Protein AF-A0A7Y8JGH0-F1 (afdb_monomer_lite)

pLDDT: mean 82.19, std 11.71, range [52.62, 97.38]

Radius of gyration: 21.58 Å; chains: 1; bounding box: 57×48×44 Å

Structure (mmCIF, N/CA/C/O backbone):
data_AF-A0A7Y8JGH0-F1
#
_entry.id   AF-A0A7Y8JGH0-F1
#
loop_
_atom_site.group_PDB
_atom_site.id
_atom_site.type_symbol
_atom_site.label_atom_id
_atom_site.label_alt_id
_atom_site.label_comp_id
_atom_site.label_asym_id
_atom_site.label_entity_id
_atom_site.label_seq_id
_atom_site.pdbx_PDB_ins_code
_atom_site.Cartn_x
_atom_site.Cartn_y
_atom_site.Cartn_z
_atom_site.occupancy
_atom_site.B_iso_or_equiv
_atom_site.auth_seq_id
_atom_site.auth_comp_id
_atom_site.auth_asym_id
_atom_site.auth_atom_id
_atom_site.pdbx_PDB_model_num
ATOM 1 N N . MET A 1 1 ? 46.183 -23.592 7.210 1.00 61.44 1 MET A N 1
ATOM 2 C CA . MET A 1 1 ? 46.284 -22.349 6.404 1.00 61.44 1 MET A CA 1
ATOM 3 C C . MET A 1 1 ? 45.252 -22.265 5.273 1.00 61.44 1 MET A C 1
ATOM 5 O O . MET A 1 1 ? 44.483 -21.318 5.258 1.00 61.44 1 MET A O 1
ATOM 9 N N . ARG A 1 2 ? 45.148 -23.260 4.373 1.00 71.44 2 ARG A N 1
ATOM 10 C CA . ARG A 1 2 ? 44.178 -23.246 3.250 1.00 71.44 2 ARG A CA 1
ATOM 11 C C . ARG A 1 2 ? 42.697 -23.224 3.670 1.00 71.44 2 ARG A C 1
ATOM 13 O O . ARG A 1 2 ? 41.891 -22.604 2.990 1.00 71.44 2 ARG A O 1
ATOM 20 N N . LEU A 1 3 ? 42.346 -23.870 4.786 1.00 76.50 3 LEU A N 1
ATOM 21 C CA . LEU A 1 3 ? 40.974 -23.885 5.313 1.00 76.50 3 LEU A CA 1
ATOM 22 C C . LEU A 1 3 ? 40.545 -22.505 5.844 1.00 76.50 3 LEU A C 1
ATOM 24 O O . LEU A 1 3 ? 39.464 -22.032 5.525 1.00 76.50 3 LEU A O 1
ATOM 28 N N . VAL A 1 4 ? 41.440 -21.842 6.584 1.00 81.50 4 VAL A N 1
ATOM 29 C CA . VAL A 1 4 ? 41.228 -20.490 7.126 1.00 81.50 4 VAL A CA 1
ATOM 30 C C . VAL A 1 4 ? 41.064 -19.480 5.991 1.00 81.50 4 VAL A C 1
ATOM 32 O O . VAL A 1 4 ? 40.142 -18.676 6.019 1.00 81.50 4 VAL A O 1
ATOM 35 N N . LEU A 1 5 ? 41.886 -19.589 4.941 1.00 83.62 5 LEU A N 1
ATOM 36 C CA . LEU A 1 5 ? 41.776 -18.734 3.758 1.00 83.62 5 LEU A CA 1
ATOM 37 C C . LEU A 1 5 ? 40.422 -18.896 3.043 1.00 83.62 5 LEU A C 1
ATOM 39 O O . LEU A 1 5 ? 39.827 -17.903 2.645 1.00 83.62 5 LEU A O 1
ATOM 43 N N . ARG A 1 6 ? 39.906 -20.128 2.920 1.00 83.56 6 ARG A N 1
ATOM 44 C CA . ARG A 1 6 ? 38.580 -20.395 2.326 1.00 83.56 6 ARG A CA 1
ATOM 45 C C . ARG A 1 6 ? 37.438 -19.833 3.173 1.00 83.56 6 ARG A C 1
ATOM 47 O O . ARG A 1 6 ? 36.495 -19.287 2.617 1.00 83.56 6 ARG A O 1
ATOM 54 N N . LEU A 1 7 ? 37.540 -19.943 4.496 1.00 82.06 7 LEU A N 1
ATOM 55 C CA . LEU A 1 7 ? 36.557 -19.396 5.436 1.00 82.06 7 LEU A CA 1
ATOM 56 C C . LEU A 1 7 ? 36.503 -17.866 5.383 1.00 82.06 7 LEU A C 1
ATOM 58 O O . LEU A 1 7 ? 35.418 -17.298 5.335 1.00 82.06 7 LEU A O 1
ATOM 62 N N . VAL A 1 8 ? 37.662 -17.208 5.312 1.00 84.62 8 VAL A N 1
ATOM 63 C CA . VAL A 1 8 ? 37.747 -15.750 5.146 1.00 84.62 8 VAL A CA 1
ATOM 64 C C . VAL A 1 8 ? 37.163 -15.320 3.799 1.00 84.62 8 VAL A C 1
ATOM 66 O O . VAL A 1 8 ? 36.399 -14.362 3.747 1.00 84.62 8 VAL A O 1
ATOM 69 N N . LEU A 1 9 ? 37.450 -16.052 2.718 1.00 82.19 9 LEU A N 1
ATOM 70 C CA . LEU A 1 9 ? 36.919 -15.730 1.391 1.00 82.19 9 LEU A CA 1
ATOM 71 C C . LEU A 1 9 ? 35.389 -15.875 1.322 1.00 82.19 9 LEU A C 1
ATOM 73 O O . LEU A 1 9 ? 34.722 -15.029 0.735 1.00 82.19 9 LEU A O 1
ATOM 77 N N . LEU A 1 10 ? 34.834 -16.916 1.952 1.00 81.06 10 LEU A N 1
ATOM 78 C CA . LEU A 1 10 ? 33.385 -17.126 2.056 1.00 81.06 10 LEU A CA 1
ATOM 79 C C . LEU A 1 10 ? 32.702 -16.039 2.893 1.00 81.06 10 LEU A C 1
ATOM 81 O O . LEU A 1 10 ? 31.597 -15.624 2.554 1.00 81.06 10 LEU A O 1
ATOM 85 N N . LEU A 1 11 ? 33.367 -15.553 3.944 1.00 78.38 11 LEU A N 1
ATOM 86 C CA . LEU A 1 11 ? 32.878 -14.432 4.741 1.00 78.38 11 LEU A CA 1
ATOM 87 C C . LEU A 1 11 ? 32.852 -13.140 3.911 1.00 78.38 11 LEU A C 1
ATOM 89 O O . LEU A 1 11 ? 31.841 -12.457 3.888 1.00 78.38 11 LEU A O 1
ATOM 93 N N . PHE A 1 12 ? 33.916 -12.828 3.165 1.00 75.94 12 PHE A N 1
ATOM 94 C CA . PHE A 1 12 ? 33.942 -11.641 2.300 1.00 75.94 12 PHE A CA 1
ATOM 95 C C . PHE A 1 12 ? 32.920 -11.698 1.156 1.00 75.94 12 PHE A C 1
ATOM 97 O O . PHE A 1 12 ? 32.383 -10.659 0.776 1.00 75.94 12 PHE A O 1
ATOM 104 N N . LEU A 1 13 ? 32.605 -12.892 0.642 1.00 74.75 13 LEU A N 1
ATOM 105 C CA . LEU A 1 13 ? 31.580 -13.069 -0.391 1.00 74.75 13 LEU A CA 1
ATOM 106 C C . LEU A 1 13 ? 30.140 -12.873 0.115 1.00 74.75 13 LEU A C 1
ATOM 108 O O . LEU A 1 13 ? 29.261 -12.633 -0.709 1.00 74.75 13 LEU A O 1
ATOM 112 N N . SER A 1 14 ? 29.875 -12.962 1.424 1.00 64.81 14 SER A N 1
ATOM 113 C CA . SER A 1 14 ? 28.524 -12.790 1.985 1.00 64.81 14 SER A CA 1
ATOM 114 C C . SER A 1 14 ? 28.200 -11.351 2.409 1.00 64.81 14 SER A C 1
ATOM 116 O O . SER A 1 14 ? 27.028 -11.019 2.590 1.00 64.81 14 SER A O 1
ATOM 118 N N . LEU A 1 15 ? 29.205 -10.468 2.498 1.00 63.50 15 LEU A N 1
ATOM 119 C CA . LEU A 1 15 ? 29.021 -9.056 2.860 1.00 63.50 15 LEU A CA 1
ATOM 120 C C . LEU A 1 15 ? 28.137 -8.215 1.911 1.00 63.50 15 LEU A C 1
ATOM 122 O O . LEU A 1 15 ? 27.420 -7.358 2.430 1.00 63.50 15 LEU A O 1
ATOM 126 N N . PRO A 1 16 ? 28.121 -8.395 0.573 1.00 61.88 16 PRO A N 1
ATOM 127 C CA . PRO A 1 16 ? 27.368 -7.484 -0.292 1.00 61.88 16 PRO A CA 1
ATOM 128 C C . PRO A 1 16 ? 25.839 -7.614 -0.158 1.00 61.88 16 PRO A C 1
ATOM 130 O O . PRO A 1 16 ? 25.121 -6.726 -0.607 1.00 61.88 16 PRO A O 1
ATOM 133 N N . GLY A 1 17 ? 25.321 -8.663 0.497 1.00 56.16 17 GLY A N 1
ATOM 134 C CA . GLY A 1 17 ? 23.879 -8.842 0.729 1.00 56.16 17 GLY A CA 1
ATOM 135 C C . GLY A 1 17 ? 23.308 -8.082 1.936 1.00 56.16 17 GLY A C 1
ATOM 136 O O . GLY A 1 17 ? 22.093 -7.983 2.068 1.00 56.16 17 GLY A O 1
ATOM 137 N N . LEU A 1 18 ? 24.155 -7.534 2.815 1.00 55.62 18 LEU A N 1
ATOM 138 C CA . LEU A 1 18 ? 23.725 -6.867 4.058 1.00 55.62 18 LEU A CA 1
ATOM 139 C C . LEU A 1 18 ? 23.410 -5.367 3.887 1.00 55.62 18 LEU A C 1
ATOM 141 O O . LEU A 1 18 ? 23.005 -4.712 4.843 1.00 55.62 18 LEU A O 1
ATOM 145 N N . GLY A 1 19 ? 23.591 -4.810 2.686 1.00 52.62 19 GLY A N 1
ATOM 146 C CA . GLY A 1 19 ? 23.531 -3.363 2.441 1.00 52.62 19 GLY A CA 1
ATOM 147 C C . GLY A 1 19 ? 22.141 -2.754 2.224 1.00 52.62 19 GLY A C 1
ATOM 148 O O . GLY A 1 19 ? 22.044 -1.538 2.101 1.00 52.62 19 GLY A O 1
ATOM 149 N N . LEU A 1 20 ? 21.069 -3.549 2.173 1.00 54.16 20 LEU A N 1
ATOM 150 C CA . LEU A 1 20 ? 19.709 -3.054 1.911 1.00 54.16 20 LEU A CA 1
ATOM 151 C C . LEU A 1 20 ? 18.799 -3.240 3.127 1.00 54.16 20 LEU A C 1
ATOM 153 O O . LEU A 1 20 ? 17.698 -3.780 3.029 1.00 54.16 20 LEU A O 1
ATOM 157 N N . ALA A 1 21 ? 19.246 -2.785 4.296 1.00 54.34 21 ALA A N 1
ATOM 158 C CA . ALA A 1 21 ? 18.303 -2.499 5.366 1.00 54.34 21 ALA A CA 1
ATOM 159 C C . ALA A 1 21 ? 17.434 -1.322 4.894 1.00 54.34 21 ALA A C 1
ATOM 161 O O . ALA A 1 21 ? 17.882 -0.177 4.870 1.00 54.34 21 ALA A O 1
ATOM 162 N N . ALA A 1 22 ? 16.213 -1.613 4.444 1.00 55.91 22 ALA A N 1
ATOM 163 C CA . ALA A 1 22 ? 15.237 -0.586 4.120 1.00 55.91 22 ALA A CA 1
ATOM 164 C C . ALA A 1 22 ? 14.997 0.258 5.380 1.00 55.91 22 ALA A C 1
ATOM 166 O O . ALA A 1 22 ? 14.416 -0.213 6.359 1.00 55.91 22 ALA A O 1
ATOM 167 N N . PHE A 1 23 ? 15.484 1.498 5.380 1.00 57.31 23 PHE A N 1
ATOM 168 C CA . PHE A 1 23 ? 15.217 2.439 6.458 1.00 57.31 23 PHE A CA 1
ATOM 169 C C . PHE A 1 23 ? 13.744 2.845 6.385 1.00 57.31 23 PHE A C 1
ATOM 171 O O . PHE A 1 23 ? 13.357 3.697 5.590 1.00 57.31 23 PHE A O 1
ATOM 178 N N . SER A 1 24 ? 12.908 2.212 7.207 1.00 63.69 24 SER A N 1
ATOM 179 C CA . SER A 1 24 ? 11.537 2.659 7.433 1.00 63.69 24 SER A CA 1
ATOM 180 C C . SER A 1 24 ? 11.527 3.635 8.606 1.00 63.69 24 SER A C 1
ATOM 182 O O . SER A 1 24 ? 11.775 3.253 9.750 1.00 63.69 24 SER A O 1
ATOM 184 N N . ALA A 1 25 ? 11.265 4.910 8.327 1.00 73.00 25 ALA A N 1
ATOM 185 C CA . ALA A 1 25 ? 11.001 5.895 9.365 1.00 73.00 25 ALA A CA 1
ATOM 186 C C . ALA A 1 25 ? 9.519 5.812 9.754 1.00 73.00 25 ALA A C 1
ATOM 188 O O . ALA A 1 25 ? 8.645 6.299 9.039 1.00 73.00 25 ALA A O 1
ATOM 189 N N . VAL A 1 26 ? 9.228 5.179 10.890 1.00 75.31 26 VAL A N 1
ATOM 190 C CA . VAL A 1 26 ? 7.871 5.128 11.449 1.00 75.31 26 VAL A CA 1
ATOM 191 C C . VAL A 1 26 ? 7.709 6.261 12.456 1.00 75.31 26 VAL A C 1
ATOM 193 O O . VAL A 1 26 ? 8.581 6.479 13.296 1.00 75.31 26 VAL A O 1
ATOM 196 N N . ASN A 1 27 ? 6.579 6.976 12.408 1.00 79.31 27 ASN A N 1
ATOM 197 C CA . ASN A 1 27 ? 6.261 7.975 13.426 1.00 79.31 27 ASN A CA 1
ATOM 198 C C . ASN A 1 27 ? 6.272 7.301 14.817 1.00 79.31 27 ASN A C 1
ATOM 200 O O . ASN A 1 27 ? 5.476 6.382 15.035 1.00 79.31 27 ASN A O 1
ATOM 204 N N . PRO A 1 28 ? 7.105 7.747 15.778 1.00 78.62 28 PRO A N 1
ATOM 205 C CA . PRO A 1 28 ? 7.231 7.089 17.079 1.00 78.62 28 PRO A CA 1
ATOM 206 C C . PRO A 1 28 ? 5.904 6.979 17.835 1.00 78.62 28 PRO A C 1
ATOM 208 O O . PRO A 1 28 ? 5.696 6.024 18.576 1.00 78.62 28 PRO A O 1
ATOM 211 N N . ARG A 1 29 ? 4.978 7.924 17.609 1.00 79.69 29 ARG A N 1
ATOM 212 C CA . ARG A 1 29 ? 3.634 7.907 18.204 1.00 79.69 29 ARG A CA 1
ATOM 213 C C . ARG A 1 29 ? 2.739 6.808 17.635 1.00 79.69 29 ARG A C 1
ATOM 215 O O . ARG A 1 29 ? 1.824 6.384 18.327 1.00 79.69 29 ARG A O 1
ATOM 222 N N . LEU A 1 30 ? 2.972 6.380 16.392 1.00 76.69 30 LEU A N 1
ATOM 223 C CA . LEU A 1 30 ? 2.298 5.223 15.793 1.00 76.69 30 LEU A CA 1
ATOM 224 C C . LEU A 1 30 ? 2.944 3.916 16.263 1.00 76.69 30 LEU A C 1
ATOM 226 O O . LEU A 1 30 ? 2.241 2.944 16.527 1.00 76.69 30 LEU A O 1
ATOM 230 N N . ALA A 1 31 ? 4.272 3.906 16.413 1.00 78.50 31 ALA A N 1
ATOM 231 C CA . ALA A 1 31 ? 5.019 2.738 16.873 1.00 78.50 31 ALA A CA 1
ATOM 232 C C . ALA A 1 31 ? 4.709 2.365 18.336 1.00 78.50 31 ALA A C 1
ATOM 234 O O . ALA A 1 31 ? 4.703 1.186 18.677 1.00 78.50 31 ALA A O 1
ATOM 235 N N . SER A 1 32 ? 4.414 3.350 19.190 1.00 78.38 32 SER A N 1
ATOM 236 C CA . SER A 1 32 ? 4.130 3.147 20.617 1.00 78.38 32 SER A CA 1
ATOM 237 C C . SER A 1 32 ? 2.657 2.886 20.956 1.00 78.38 32 SER A C 1
ATOM 239 O O . SER A 1 32 ? 2.292 2.876 22.132 1.00 78.38 32 SER A O 1
ATOM 241 N N . LEU A 1 33 ? 1.787 2.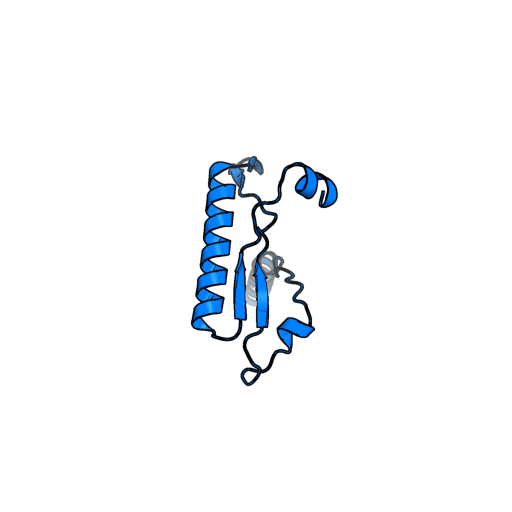687 19.960 1.00 74.00 33 LEU A N 1
ATOM 242 C CA . LEU A 1 33 ? 0.367 2.420 20.204 1.00 74.00 33 LEU A CA 1
ATOM 243 C C . LEU A 1 33 ? 0.171 1.052 20.871 1.00 74.00 33 LEU A C 1
ATOM 245 O O . LEU A 1 33 ? 0.370 0.019 20.232 1.00 74.00 33 LEU A O 1
ATOM 249 N N . SER A 1 34 ? -0.279 1.039 22.124 1.00 70.88 34 SER A N 1
ATOM 250 C CA . SER A 1 34 ? -0.671 -0.189 22.827 1.00 70.88 34 SER A CA 1
ATOM 251 C C . SER A 1 34 ? -1.936 -0.812 22.229 1.00 70.88 34 SER A C 1
ATOM 253 O O . SER A 1 34 ? -2.788 -0.111 21.684 1.00 70.88 34 SER A O 1
ATOM 255 N N . GLN A 1 35 ? -2.064 -2.134 22.359 1.00 68.44 35 GLN A N 1
ATOM 256 C CA . GLN A 1 35 ? -3.163 -2.926 21.794 1.00 68.44 35 GLN A CA 1
ATOM 257 C C . GLN A 1 35 ? -4.537 -2.611 22.423 1.00 68.44 35 GLN A C 1
ATOM 259 O O . GLN A 1 35 ? -5.550 -2.777 21.757 1.00 68.44 35 GLN A O 1
ATOM 264 N N . ASP A 1 36 ? -4.555 -2.077 23.649 1.00 71.12 36 ASP A N 1
ATOM 265 C CA . ASP A 1 36 ? -5.774 -1.726 24.400 1.00 71.12 36 ASP A CA 1
ATOM 266 C C . ASP A 1 36 ? -6.343 -0.327 24.087 1.00 71.12 36 ASP A C 1
ATOM 268 O O . ASP A 1 36 ? -7.325 0.101 24.695 1.00 71.12 36 ASP A O 1
ATOM 272 N N . GLN A 1 37 ? -5.729 0.439 23.176 1.00 72.50 37 GLN A N 1
ATOM 273 C CA . GLN A 1 37 ? -6.250 1.760 22.806 1.00 72.50 37 GLN A CA 1
ATOM 274 C C . GLN A 1 37 ? -7.376 1.649 21.766 1.00 72.50 37 GLN A C 1
ATOM 276 O O . GLN A 1 37 ? -7.303 0.799 20.877 1.00 72.50 37 GLN A O 1
ATOM 281 N N . PRO A 1 38 ? -8.390 2.536 21.817 1.00 71.88 38 PRO A N 1
ATOM 282 C CA . PRO A 1 38 ? -9.432 2.576 20.798 1.00 71.88 38 PRO A CA 1
ATOM 283 C C . PRO A 1 38 ? -8.835 2.840 19.411 1.00 71.88 38 PRO A C 1
ATOM 285 O O . PRO A 1 38 ? -7.836 3.558 19.278 1.00 71.88 38 PRO A O 1
ATOM 288 N N . ALA A 1 39 ? -9.476 2.277 18.383 1.00 75.25 39 ALA A N 1
ATOM 289 C CA . ALA A 1 39 ? -9.029 2.406 17.003 1.00 75.25 39 ALA A CA 1
ATOM 290 C C . ALA A 1 39 ? -8.876 3.882 16.610 1.00 75.25 39 ALA A C 1
ATOM 292 O O . ALA A 1 39 ? -9.777 4.699 16.816 1.00 75.25 39 ALA A O 1
ATOM 293 N N . ARG A 1 40 ? -7.718 4.235 16.043 1.00 81.62 40 ARG A N 1
ATOM 294 C CA . ARG A 1 40 ? -7.465 5.602 15.571 1.00 81.62 40 ARG A CA 1
ATOM 295 C C . ARG A 1 40 ? -7.871 5.735 14.114 1.00 81.62 40 ARG A C 1
ATOM 297 O O . ARG A 1 40 ? -7.536 4.875 13.302 1.00 81.62 40 ARG A O 1
ATOM 304 N N . LYS A 1 41 ? -8.526 6.847 13.780 1.00 87.81 41 LYS A N 1
ATOM 305 C CA . LYS A 1 41 ? -8.767 7.223 12.386 1.00 87.81 41 LYS A CA 1
ATOM 306 C C . LYS A 1 41 ? -7.445 7.616 11.739 1.00 87.81 41 LYS A C 1
ATOM 308 O O . LYS A 1 41 ? -6.745 8.490 12.253 1.00 87.81 41 LYS A O 1
ATOM 313 N N . VAL A 1 42 ? -7.107 6.969 10.632 1.00 88.00 42 VAL A N 1
ATOM 314 C CA . VAL A 1 42 ? -5.887 7.238 9.866 1.00 88.00 42 VAL A CA 1
ATOM 315 C C . VAL A 1 42 ? -6.279 7.525 8.427 1.00 88.00 42 VAL A C 1
ATOM 317 O O . VAL A 1 42 ? -6.971 6.730 7.797 1.00 88.00 42 VAL A O 1
ATOM 320 N N . LEU A 1 43 ? -5.827 8.667 7.913 1.00 89.06 43 LEU A N 1
ATOM 321 C CA . LEU A 1 43 ? -5.938 8.985 6.497 1.00 89.06 43 LEU A CA 1
ATOM 322 C C . LEU A 1 43 ? -4.833 8.245 5.740 1.00 89.06 43 LEU A C 1
ATOM 324 O O . LEU A 1 43 ? -3.650 8.458 6.012 1.00 89.06 43 LEU A O 1
ATOM 328 N N . LEU A 1 44 ? -5.215 7.381 4.805 1.00 89.00 44 LEU A N 1
ATOM 329 C CA . LEU A 1 44 ? -4.276 6.675 3.946 1.00 89.00 44 LEU A CA 1
ATOM 330 C C . LEU A 1 44 ? -4.026 7.494 2.677 1.00 89.00 44 LEU A C 1
ATOM 332 O O . LEU A 1 44 ? -4.940 7.714 1.877 1.00 89.00 44 LEU A O 1
ATOM 336 N N . LEU A 1 45 ? -2.782 7.943 2.517 1.00 87.94 45 LEU A N 1
ATOM 337 C CA . LEU A 1 45 ? -2.313 8.664 1.337 1.00 87.94 45 LEU A CA 1
ATOM 338 C C . LEU A 1 45 ? -1.754 7.677 0.301 1.00 87.94 45 LEU A C 1
ATOM 340 O O . LEU A 1 45 ? -1.135 6.682 0.692 1.00 87.94 45 LEU A O 1
ATOM 344 N N . PRO A 1 46 ? -1.918 7.948 -1.005 1.00 85.31 46 PRO A N 1
ATOM 345 C CA . PRO A 1 46 ? -1.236 7.190 -2.043 1.00 85.31 46 PRO A CA 1
ATOM 346 C C . PRO A 1 46 ? 0.288 7.212 -1.839 1.00 85.31 46 PRO A C 1
ATOM 348 O O . PRO A 1 46 ? 0.855 8.276 -1.571 1.00 85.31 46 PRO A O 1
ATOM 351 N N . PRO A 1 47 ? 0.974 6.065 -1.967 1.00 88.94 47 PRO A N 1
ATOM 352 C CA . PRO A 1 47 ? 2.425 6.017 -1.862 1.00 88.94 47 PRO A CA 1
ATOM 353 C C . PRO A 1 47 ? 3.071 6.744 -3.048 1.00 88.94 47 PRO A C 1
ATOM 355 O O . PRO A 1 47 ? 2.706 6.520 -4.203 1.00 88.94 47 PRO A O 1
ATOM 358 N N . GLN A 1 48 ? 4.082 7.570 -2.774 1.00 89.44 48 GLN A N 1
ATOM 359 C CA . GLN A 1 48 ? 4.961 8.094 -3.817 1.00 89.44 48 GLN A CA 1
ATOM 360 C C . GLN A 1 48 ? 5.963 7.005 -4.203 1.00 89.44 48 GLN A C 1
ATOM 362 O O . GLN A 1 48 ? 6.912 6.726 -3.470 1.00 89.44 48 GLN A O 1
ATOM 367 N N . MET A 1 49 ? 5.720 6.343 -5.331 1.00 91.81 49 MET A N 1
ATOM 368 C CA . MET A 1 49 ? 6.548 5.237 -5.801 1.00 91.81 49 MET A CA 1
ATOM 369 C C . MET A 1 49 ? 6.539 5.129 -7.323 1.00 91.81 49 MET A C 1
ATOM 371 O O . MET A 1 49 ? 5.649 5.649 -7.994 1.00 91.81 49 MET A O 1
ATOM 375 N N . PHE A 1 50 ? 7.513 4.399 -7.858 1.00 94.56 50 PHE A N 1
ATOM 376 C CA . PHE A 1 50 ? 7.513 3.938 -9.238 1.00 94.56 50 PHE A CA 1
ATOM 377 C C . PHE A 1 50 ? 8.017 2.500 -9.308 1.00 94.56 50 PHE A C 1
ATOM 379 O O . PHE A 1 50 ? 8.814 2.059 -8.480 1.00 94.56 50 PHE A O 1
ATOM 386 N N . VAL A 1 51 ? 7.543 1.774 -10.310 1.00 95.31 51 VAL A N 1
ATOM 387 C CA . VAL A 1 51 ? 8.061 0.469 -10.700 1.00 95.31 51 VAL A CA 1
ATOM 388 C C . VAL A 1 51 ? 8.860 0.660 -11.978 1.00 95.31 51 VAL A C 1
ATOM 390 O O . VAL A 1 51 ? 8.449 1.392 -12.880 1.00 95.31 51 VAL A O 1
ATOM 393 N N . ALA A 1 52 ? 10.019 0.018 -12.044 1.00 95.56 52 ALA A N 1
ATOM 394 C CA . ALA A 1 52 ? 10.871 0.056 -13.213 1.00 95.56 52 ALA A CA 1
ATOM 395 C C . ALA A 1 52 ? 11.429 -1.329 -13.525 1.00 95.56 52 ALA A C 1
ATOM 397 O O . ALA A 1 52 ? 11.685 -2.132 -12.627 1.00 95.56 52 ALA A O 1
ATOM 398 N N . GLU A 1 53 ? 11.638 -1.576 -14.809 1.00 95.06 53 GLU A N 1
ATOM 399 C CA . GLU A 1 53 ? 12.384 -2.721 -15.302 1.00 95.06 53 GLU A CA 1
ATOM 400 C C . GLU A 1 53 ? 13.859 -2.337 -15.448 1.00 95.06 53 GLU A C 1
ATOM 402 O O . GLU A 1 53 ? 14.184 -1.249 -15.929 1.00 95.06 53 GLU A O 1
ATOM 407 N N . MET A 1 54 ? 14.757 -3.228 -15.025 1.00 94.69 54 MET A N 1
ATOM 408 C CA . MET A 1 54 ? 16.199 -3.065 -15.193 1.00 94.69 54 MET A CA 1
ATOM 409 C C . MET A 1 54 ? 16.707 -4.096 -16.197 1.00 94.69 54 MET A C 1
ATOM 411 O O . MET A 1 54 ? 16.644 -5.299 -15.952 1.00 94.69 54 MET A O 1
ATOM 415 N N . SER A 1 55 ? 17.228 -3.620 -17.325 1.00 91.12 55 SER A N 1
ATOM 416 C CA . SER A 1 55 ? 17.840 -4.489 -18.336 1.00 91.12 55 SER A CA 1
ATOM 417 C C . SER A 1 55 ? 19.179 -5.069 -17.860 1.00 91.12 55 SER A C 1
ATOM 419 O O . SER A 1 55 ? 19.823 -4.535 -16.957 1.00 91.12 55 SER A O 1
ATOM 421 N N . ALA A 1 56 ? 19.670 -6.108 -18.544 1.00 91.06 56 ALA A N 1
ATOM 422 C CA . ALA A 1 56 ? 20.998 -6.679 -18.289 1.00 91.06 56 ALA A CA 1
ATOM 423 C C . ALA A 1 56 ? 22.152 -5.667 -18.469 1.00 91.06 56 ALA A C 1
ATOM 425 O O . ALA A 1 56 ? 23.222 -5.846 -17.895 1.00 91.06 56 ALA A O 1
ATOM 426 N N . GLY A 1 57 ? 21.932 -4.597 -19.245 1.00 92.06 57 GLY A N 1
ATOM 427 C CA . GLY A 1 57 ? 22.874 -3.486 -19.413 1.00 92.06 57 GLY A CA 1
ATOM 428 C C . GLY A 1 57 ? 22.750 -2.382 -18.356 1.00 92.06 57 GLY A C 1
ATOM 429 O O . GLY A 1 57 ? 23.422 -1.363 -18.475 1.00 92.06 57 GLY A O 1
ATOM 430 N N . GLY A 1 58 ? 21.877 -2.541 -17.355 1.00 90.44 58 GLY A N 1
ATOM 431 C CA . GLY A 1 58 ? 21.669 -1.564 -16.281 1.00 90.44 58 GLY A CA 1
ATOM 432 C C . GLY A 1 58 ? 20.763 -0.384 -16.644 1.00 90.44 58 GLY A C 1
ATOM 433 O O . GLY A 1 58 ? 20.604 0.530 -15.838 1.00 90.44 58 GLY A O 1
ATOM 434 N N . VAL A 1 59 ? 20.147 -0.383 -17.831 1.00 91.88 59 VAL A N 1
ATOM 435 C CA . VAL A 1 59 ? 19.151 0.637 -18.202 1.00 91.88 59 VAL A CA 1
ATOM 436 C C . VAL A 1 59 ? 17.883 0.418 -17.383 1.00 91.88 59 VAL A C 1
ATOM 438 O O . VAL A 1 59 ? 17.325 -0.680 -17.420 1.00 91.88 59 VAL A O 1
ATOM 441 N N . ILE A 1 60 ? 17.449 1.461 -16.672 1.00 94.50 60 ILE A N 1
ATOM 442 C CA . ILE A 1 60 ? 16.218 1.499 -15.877 1.00 94.50 60 ILE A CA 1
ATOM 443 C C . ILE A 1 60 ? 15.119 2.146 -16.717 1.00 94.50 60 ILE A C 1
ATOM 445 O O . ILE A 1 60 ? 15.248 3.303 -17.121 1.00 94.50 60 ILE A O 1
ATOM 449 N N . GLN A 1 61 ? 14.030 1.421 -16.954 1.00 95.12 61 GLN A N 1
ATOM 450 C CA . GLN A 1 61 ? 12.863 1.919 -17.673 1.00 95.12 61 GLN A CA 1
ATOM 451 C C . GLN A 1 61 ? 11.641 1.905 -16.758 1.00 95.12 61 GLN A C 1
ATOM 453 O O . GLN A 1 61 ? 11.246 0.858 -16.249 1.00 95.12 61 GLN A O 1
ATOM 458 N N . LYS A 1 62 ? 11.045 3.079 -16.537 1.00 96.12 62 LYS A N 1
ATOM 459 C CA . LYS A 1 62 ? 9.828 3.220 -15.732 1.00 96.12 62 LYS A CA 1
ATOM 460 C C . LYS A 1 62 ? 8.655 2.526 -16.428 1.00 96.12 62 LYS A C 1
ATOM 462 O O . LYS A 1 62 ? 8.476 2.683 -17.631 1.00 96.12 62 LYS A O 1
ATOM 467 N N . GLN A 1 63 ? 7.858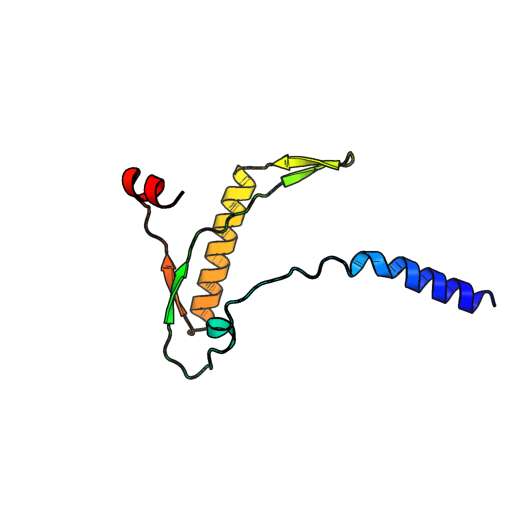 1.804 -15.647 1.00 97.38 63 GLN A N 1
ATOM 468 C CA . GLN A 1 63 ? 6.658 1.108 -16.097 1.00 97.38 63 GLN A CA 1
ATOM 469 C C . GLN A 1 63 ? 5.444 1.728 -15.398 1.00 97.38 63 GLN A C 1
ATOM 471 O O . GLN A 1 63 ? 5.165 1.437 -14.231 1.00 97.38 63 GLN A O 1
ATOM 476 N N . ASP A 1 64 ? 4.747 2.638 -16.080 1.00 96.31 64 ASP A N 1
ATOM 477 C CA . ASP A 1 64 ? 3.663 3.427 -15.478 1.00 96.31 64 ASP A CA 1
ATOM 478 C C . ASP A 1 64 ? 2.451 2.563 -15.096 1.00 96.31 64 ASP A C 1
ATOM 480 O O . ASP A 1 64 ? 1.929 2.697 -13.987 1.00 96.31 64 ASP A O 1
ATOM 484 N N . ASP A 1 65 ? 2.063 1.605 -15.943 1.00 96.44 65 ASP A N 1
ATOM 485 C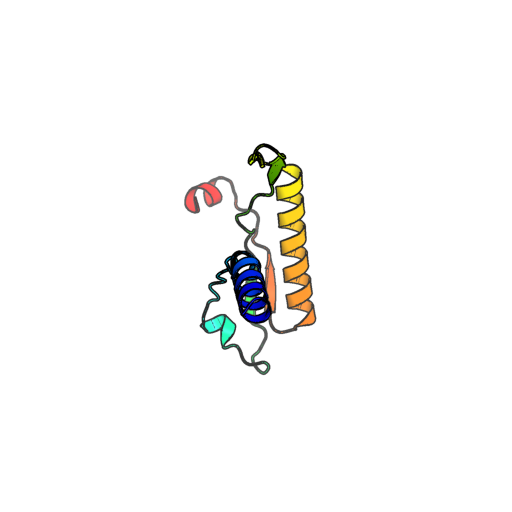 CA . ASP A 1 65 ? 0.961 0.679 -15.645 1.00 96.44 65 ASP A CA 1
ATOM 486 C C . ASP A 1 65 ? 1.265 -0.186 -14.416 1.00 96.44 65 ASP A C 1
ATOM 488 O O . ASP A 1 65 ? 0.420 -0.365 -13.536 1.00 96.44 65 ASP A O 1
ATOM 492 N N . TRP A 1 66 ? 2.505 -0.670 -14.304 1.00 96.94 66 TRP A N 1
ATOM 493 C CA . TRP A 1 66 ? 2.946 -1.452 -13.147 1.00 96.94 66 TRP A CA 1
ATOM 494 C C . TRP A 1 66 ? 3.052 -0.585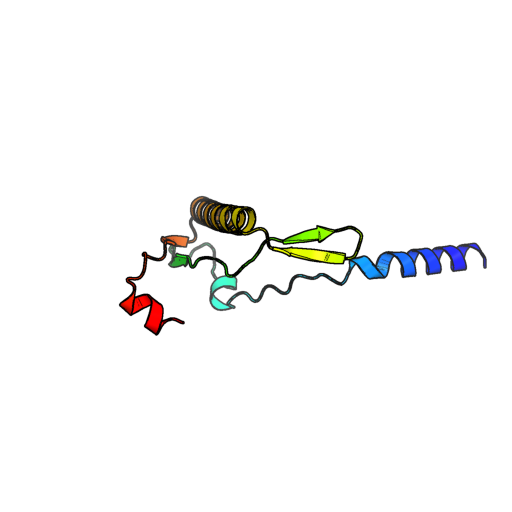 -11.900 1.00 96.94 66 TRP A C 1
ATOM 496 O O . TRP A 1 66 ? 2.728 -1.042 -10.809 1.00 96.94 66 TRP A O 1
ATOM 506 N N . THR A 1 67 ? 3.464 0.675 -12.050 1.00 95.94 67 THR A N 1
ATOM 507 C CA . THR A 1 67 ? 3.485 1.649 -10.954 1.00 95.94 67 THR A CA 1
ATOM 508 C C . THR A 1 67 ? 2.085 1.854 -10.393 1.00 95.94 67 THR A C 1
ATOM 510 O O . THR A 1 67 ? 1.890 1.774 -9.178 1.00 95.94 67 THR A O 1
ATOM 513 N N . LYS A 1 68 ? 1.101 2.066 -11.272 1.00 93.69 68 LYS A N 1
ATOM 514 C CA . LYS A 1 68 ? -0.297 2.230 -10.879 1.00 93.69 68 LYS A CA 1
ATOM 515 C C . LYS A 1 68 ? -0.816 0.984 -10.163 1.00 93.69 68 LYS A C 1
ATOM 517 O O . LYS A 1 68 ? -1.335 1.094 -9.055 1.00 93.69 68 LYS A O 1
ATOM 522 N N . GLN A 1 69 ? -0.607 -0.194 -10.750 1.00 96.06 69 GLN A N 1
ATOM 523 C CA . GLN A 1 69 ? -1.044 -1.457 -10.157 1.00 96.06 69 GLN A CA 1
ATOM 524 C C . GLN A 1 69 ? -0.364 -1.732 -8.806 1.00 96.06 69 GLN A C 1
ATOM 526 O O . GLN A 1 69 ? -1.016 -2.160 -7.858 1.00 96.06 69 GLN A O 1
ATOM 531 N N . ALA A 1 70 ? 0.936 -1.464 -8.685 1.00 95.38 70 ALA A N 1
ATOM 532 C CA . ALA A 1 70 ? 1.669 -1.648 -7.437 1.00 95.38 70 ALA A CA 1
ATOM 533 C C . ALA A 1 70 ? 1.183 -0.695 -6.336 1.00 95.38 70 ALA A C 1
ATOM 535 O O . ALA A 1 70 ? 1.032 -1.123 -5.193 1.00 95.38 70 ALA A O 1
ATOM 536 N N . SER A 1 71 ? 0.887 0.561 -6.683 1.00 93.25 71 SER A N 1
ATOM 537 C CA . SER A 1 71 ? 0.302 1.537 -5.759 1.00 93.25 71 SER A CA 1
ATOM 538 C C . SER A 1 71 ? -1.067 1.075 -5.246 1.00 93.25 71 SER A C 1
ATOM 540 O O . SER A 1 71 ? -1.294 1.031 -4.036 1.00 93.25 71 SER A O 1
ATOM 542 N N . GLU A 1 72 ? -1.953 0.628 -6.144 1.00 92.69 72 GLU A N 1
ATOM 543 C CA . GLU A 1 72 ? -3.273 0.090 -5.783 1.00 92.69 72 GLU A CA 1
ATOM 544 C C . GLU A 1 72 ? -3.166 -1.160 -4.892 1.00 92.69 72 GLU A C 1
ATOM 546 O O . GLU A 1 72 ? -3.858 -1.259 -3.875 1.00 92.69 72 GLU A O 1
ATOM 551 N N . ASN A 1 73 ? -2.254 -2.079 -5.221 1.00 95.31 73 ASN A N 1
ATOM 552 C CA 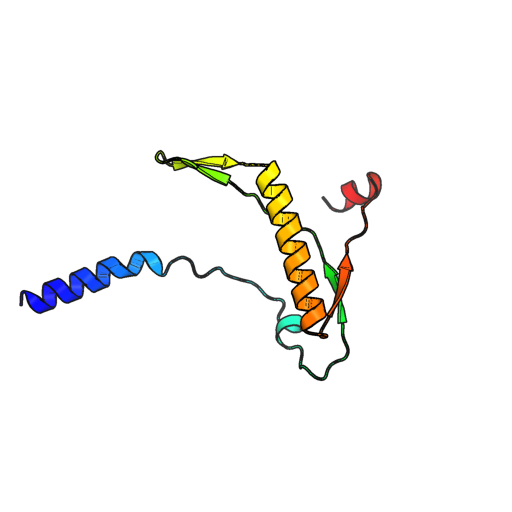. ASN A 1 73 ? -2.007 -3.286 -4.433 1.00 95.31 73 ASN A CA 1
ATOM 553 C C . ASN A 1 73 ? -1.479 -2.965 -3.030 1.00 95.31 73 ASN A C 1
ATOM 555 O O . ASN A 1 73 ? -1.916 -3.577 -2.055 1.00 95.31 73 ASN A O 1
ATOM 559 N N . LEU A 1 74 ? -0.559 -2.003 -2.910 1.00 94.00 74 LEU A N 1
ATOM 560 C CA . LEU A 1 74 ? -0.012 -1.599 -1.618 1.00 94.00 74 LEU A CA 1
ATOM 561 C C . LEU A 1 74 ? -1.095 -0.972 -0.733 1.00 94.00 74 LEU A C 1
ATOM 563 O O . LEU A 1 74 ? -1.205 -1.326 0.441 1.00 94.00 74 LEU A O 1
ATOM 567 N N . LEU A 1 75 ? -1.936 -0.100 -1.297 1.00 92.31 75 LEU A N 1
ATOM 568 C CA . LEU A 1 75 ? -3.070 0.488 -0.579 1.00 92.31 75 LEU A CA 1
ATOM 569 C C . LEU A 1 75 ? -4.049 -0.589 -0.093 1.00 92.31 75 LEU A C 1
ATOM 571 O O . LEU A 1 75 ? -4.427 -0.593 1.079 1.00 92.31 75 LEU A O 1
ATOM 575 N N . ALA A 1 76 ? -4.403 -1.545 -0.955 1.00 92.62 76 ALA A N 1
ATOM 576 C CA . ALA A 1 76 ? -5.283 -2.654 -0.592 1.00 92.62 76 ALA A CA 1
ATOM 577 C C . ALA A 1 76 ? -4.689 -3.538 0.522 1.00 92.62 76 ALA A C 1
ATOM 579 O O . ALA A 1 76 ? -5.403 -3.942 1.442 1.00 92.62 76 ALA A O 1
ATOM 580 N N . ALA A 1 77 ? -3.380 -3.803 0.481 1.00 93.62 77 ALA A N 1
ATOM 581 C CA . ALA A 1 77 ? -2.690 -4.572 1.514 1.00 93.62 77 ALA A CA 1
ATOM 582 C C . ALA A 1 77 ? -2.701 -3.855 2.874 1.00 93.62 77 ALA A C 1
ATOM 584 O O . ALA A 1 77 ? -2.971 -4.484 3.900 1.00 93.62 77 ALA A O 1
ATOM 585 N N . VAL A 1 78 ? -2.465 -2.538 2.892 1.00 91.19 78 VAL A N 1
ATOM 586 C CA . VAL A 1 78 ? -2.522 -1.728 4.120 1.00 91.19 78 VAL A CA 1
ATOM 587 C C . VAL A 1 78 ? -3.936 -1.706 4.702 1.00 91.19 78 VAL A C 1
ATOM 589 O O . VAL A 1 78 ? -4.105 -1.836 5.914 1.00 91.19 78 VAL A O 1
AT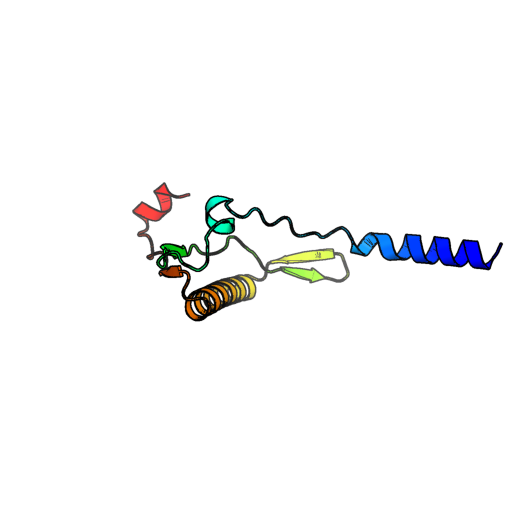OM 592 N N . GLU A 1 79 ? -4.960 -1.595 3.858 1.00 91.44 79 GLU A N 1
ATOM 593 C CA . GLU A 1 79 ? -6.360 -1.647 4.290 1.00 91.44 79 GLU A CA 1
ATOM 594 C C . GLU A 1 79 ? -6.750 -2.999 4.878 1.00 91.44 79 GLU A C 1
ATOM 596 O O . GLU A 1 79 ? -7.433 -3.038 5.904 1.00 91.44 79 GLU A O 1
ATOM 601 N N . SER A 1 80 ? -6.304 -4.096 4.258 1.00 92.19 80 SER A N 1
ATOM 602 C CA . SER A 1 80 ? -6.512 -5.440 4.803 1.00 92.19 80 SER A CA 1
ATOM 603 C C . SER A 1 80 ? -5.847 -5.566 6.168 1.00 92.19 80 SER A C 1
ATOM 605 O O . SER A 1 80 ? -6.509 -5.916 7.138 1.00 92.19 80 SER A O 1
ATOM 607 N N . TYR A 1 81 ? -4.574 -5.175 6.275 1.00 90.12 81 TYR A N 1
ATOM 608 C CA . TYR A 1 81 ? -3.842 -5.218 7.539 1.00 90.12 81 TYR A CA 1
ATOM 609 C C . TYR A 1 81 ? -4.530 -4.401 8.638 1.00 90.12 81 TYR A C 1
ATOM 611 O O . TYR A 1 81 ? -4.667 -4.857 9.774 1.00 90.12 81 TYR A O 1
ATOM 619 N N . ALA A 1 82 ? -4.991 -3.192 8.317 1.00 88.81 82 ALA A N 1
ATOM 620 C CA . ALA A 1 82 ? -5.674 -2.344 9.280 1.00 88.81 82 ALA A CA 1
ATOM 621 C C . ALA A 1 82 ? -6.982 -2.975 9.772 1.00 88.81 82 ALA A C 1
ATOM 623 O O . ALA A 1 82 ? -7.217 -3.002 10.983 1.00 88.81 82 ALA A O 1
ATOM 624 N N . ARG A 1 83 ? -7.775 -3.539 8.851 1.00 87.56 83 ARG A N 1
ATOM 625 C CA . ARG A 1 83 ? -9.012 -4.264 9.163 1.00 87.56 83 ARG A CA 1
ATOM 626 C C . ARG A 1 83 ? -8.746 -5.462 10.071 1.00 87.56 83 ARG A C 1
ATOM 628 O O . ARG A 1 83 ? -9.410 -5.589 11.094 1.00 87.56 83 ARG A O 1
ATOM 635 N N . ASP A 1 84 ? -7.754 -6.278 9.728 1.00 89.62 84 ASP A N 1
ATOM 636 C CA . ASP A 1 84 ? -7.412 -7.497 10.468 1.00 89.62 84 ASP A CA 1
ATOM 637 C C . ASP A 1 84 ? -6.836 -7.174 11.853 1.00 89.62 84 ASP A C 1
ATOM 639 O O . ASP A 1 84 ? -7.087 -7.882 12.826 1.00 89.62 84 ASP A O 1
ATOM 643 N N . SER A 1 85 ? -6.091 -6.072 11.967 1.00 85.94 85 SER A N 1
ATOM 644 C CA . SER A 1 85 ? -5.520 -5.636 13.242 1.00 85.94 85 SER A CA 1
ATOM 645 C C . SER A 1 85 ? -6.558 -5.071 14.216 1.00 85.94 85 SER A C 1
ATOM 647 O O . SER A 1 85 ? -6.308 -5.064 15.418 1.00 85.94 85 SER A O 1
ATOM 649 N N . GLY A 1 86 ? -7.669 -4.515 13.716 1.00 84.19 86 GLY A N 1
ATOM 650 C CA . GLY A 1 86 ? -8.646 -3.761 14.514 1.00 84.19 86 GLY A CA 1
ATOM 651 C C . GLY A 1 86 ? -8.102 -2.476 15.163 1.00 84.19 86 GLY A C 1
ATOM 652 O O . GLY A 1 86 ? -8.824 -1.809 15.900 1.00 84.19 86 GLY A O 1
ATOM 653 N N . ARG A 1 87 ? -6.838 -2.103 14.905 1.00 82.75 87 ARG A N 1
ATOM 654 C CA . ARG A 1 87 ? -6.143 -0.974 15.560 1.00 82.75 87 ARG A CA 1
ATOM 655 C C . ARG A 1 87 ? -6.402 0.372 14.891 1.00 82.75 87 ARG A C 1
ATOM 657 O O . ARG A 1 87 ? -6.179 1.419 15.504 1.00 82.75 87 ARG A O 1
ATOM 664 N N . PHE A 1 88 ? -6.839 0.358 13.636 1.00 86.50 88 PHE A N 1
ATOM 665 C CA . PHE A 1 88 ? -6.994 1.558 12.824 1.00 86.50 88 PHE A CA 1
ATOM 666 C C . PHE A 1 88 ? -8.317 1.546 12.066 1.00 86.50 88 PHE A C 1
ATOM 668 O O . PHE A 1 88 ? -8.695 0.543 11.467 1.00 86.50 88 PHE A O 1
ATOM 675 N N . GLU A 1 89 ? -8.978 2.698 12.045 1.00 88.69 89 GLU A N 1
ATOM 676 C CA . GLU A 1 89 ? -10.066 2.992 11.119 1.00 88.69 89 GLU A CA 1
ATOM 677 C C . GLU A 1 89 ? -9.455 3.739 9.927 1.00 88.69 89 GLU A C 1
ATOM 679 O O . GLU A 1 89 ? -9.072 4.906 10.039 1.00 88.69 89 GLU A O 1
ATOM 684 N N . ILE A 1 90 ? -9.291 3.052 8.797 1.00 89.44 90 ILE A N 1
ATOM 685 C CA . ILE A 1 90 ? -8.688 3.654 7.605 1.00 89.44 90 ILE A CA 1
ATOM 686 C C . ILE A 1 90 ? -9.721 4.490 6.858 1.00 89.44 90 ILE A C 1
ATOM 688 O O . ILE A 1 90 ? -10.777 3.996 6.470 1.00 89.44 90 ILE A O 1
ATOM 692 N N . MET A 1 91 ? -9.370 5.747 6.601 1.00 88.50 91 MET A N 1
ATOM 693 C CA . MET A 1 91 ? -10.084 6.630 5.689 1.00 88.50 91 MET A CA 1
ATOM 694 C C . MET A 1 91 ? -9.238 6.805 4.429 1.00 88.50 91 MET A C 1
ATOM 696 O O . MET A 1 91 ? -8.065 7.173 4.518 1.00 88.50 91 MET A O 1
ATOM 700 N N . ARG A 1 92 ? -9.812 6.552 3.248 1.00 83.06 92 ARG A N 1
ATOM 701 C CA . ARG A 1 92 ? -9.130 6.882 1.990 1.00 83.06 92 ARG A CA 1
ATOM 702 C C . ARG A 1 92 ? -9.075 8.389 1.812 1.00 83.06 92 ARG A C 1
ATOM 704 O O . ARG A 1 92 ? -10.041 9.086 2.127 1.00 83.06 92 ARG A O 1
ATOM 711 N N . MET A 1 93 ? -7.963 8.871 1.265 1.00 82.19 93 MET A N 1
ATOM 712 C CA . MET A 1 93 ? -7.889 10.252 0.817 1.00 82.19 93 MET A CA 1
ATOM 713 C C . MET A 1 93 ? -8.991 10.522 -0.221 1.00 82.19 93 MET A C 1
ATOM 715 O O . MET A 1 93 ? -9.116 9.758 -1.186 1.00 82.19 93 MET A O 1
ATOM 719 N N . PRO A 1 94 ? -9.815 11.566 -0.029 1.00 80.38 94 PRO A N 1
ATOM 720 C CA . PRO A 1 94 ? -10.764 11.978 -1.049 1.00 80.38 94 PRO A CA 1
ATOM 721 C C . PRO A 1 94 ? -10.008 12.440 -2.297 1.00 80.38 94 PRO A C 1
ATOM 723 O O . PRO A 1 94 ? -8.861 12.879 -2.222 1.00 80.38 94 PRO A O 1
ATOM 726 N N . ARG A 1 95 ? -10.655 12.350 -3.462 1.00 81.19 95 ARG A N 1
ATOM 727 C CA . ARG A 1 95 ? -10.114 12.995 -4.660 1.00 81.19 95 ARG A CA 1
ATOM 728 C C . ARG A 1 95 ? -10.149 14.501 -4.431 1.00 81.19 95 ARG A C 1
ATOM 730 O O . ARG A 1 95 ? -11.228 15.039 -4.201 1.00 81.19 95 ARG A O 1
ATOM 737 N N . LEU A 1 96 ? -8.981 15.132 -4.477 1.00 80.38 96 LEU A N 1
ATOM 738 C CA . LEU A 1 96 ? -8.873 16.583 -4.463 1.00 80.38 96 LEU A CA 1
ATOM 739 C C . LEU A 1 96 ? -9.423 17.138 -5.779 1.00 80.38 96 LEU A C 1
ATOM 741 O O . LEU A 1 96 ? -9.253 16.525 -6.840 1.00 80.38 96 LEU A O 1
ATOM 745 N N . SER A 1 97 ? -10.092 18.283 -5.702 1.00 84.25 97 SER A N 1
ATOM 746 C CA . SER A 1 97 ? -10.362 19.112 -6.877 1.00 84.25 97 SER A CA 1
ATOM 747 C C . SER A 1 97 ? -9.055 19.628 -7.483 1.00 84.25 97 SER A C 1
ATOM 749 O O . SER A 1 97 ? -7.997 19.594 -6.853 1.00 84.25 97 SER A O 1
ATOM 751 N N . SER A 1 98 ? -9.121 20.103 -8.725 1.00 80.94 98 SER A N 1
ATOM 752 C CA . SER A 1 98 ? -7.979 20.717 -9.405 1.00 80.94 98 SER A CA 1
ATOM 753 C C . SER A 1 98 ? -7.422 21.916 -8.631 1.00 80.94 98 SER A C 1
ATOM 755 O O . SER A 1 98 ? -6.206 22.029 -8.523 1.00 80.94 98 SER A O 1
ATOM 757 N N . GLU A 1 99 ? -8.281 22.753 -8.035 1.00 83.31 99 GLU A N 1
ATOM 758 C CA . GLU A 1 99 ? -7.830 23.883 -7.212 1.00 83.31 99 GLU A CA 1
ATOM 759 C C . GLU A 1 99 ? -7.167 23.431 -5.900 1.00 83.31 99 GLU A C 1
ATOM 761 O O . GLU A 1 99 ? -6.192 24.029 -5.455 1.00 83.31 99 GLU A O 1
ATOM 766 N N . GLU A 1 100 ? -7.669 22.366 -5.268 1.00 82.25 100 GLU A N 1
ATOM 767 C CA . GLU A 1 100 ? -7.087 21.830 -4.030 1.00 82.25 100 GLU A CA 1
ATOM 768 C C . GLU A 1 100 ? -5.763 21.099 -4.272 1.00 82.25 100 GLU A C 1
ATOM 770 O O . GLU A 1 100 ? -4.891 21.118 -3.406 1.00 82.25 100 GLU A O 1
ATOM 775 N N . ALA A 1 101 ? -5.606 20.450 -5.428 1.00 77.12 101 ALA A N 1
ATOM 776 C CA . ALA A 1 101 ? -4.378 19.749 -5.786 1.00 77.12 101 ALA A CA 1
ATOM 777 C C . ALA A 1 101 ? -3.194 20.718 -5.947 1.00 77.12 101 ALA A C 1
ATOM 779 O O . ALA A 1 101 ? -2.103 20.415 -5.472 1.00 77.12 101 ALA A O 1
ATOM 780 N N . GLU A 1 102 ? -3.426 21.899 -6.527 1.00 75.94 102 GLU A N 1
ATOM 781 C CA . GLU A 1 102 ? -2.400 22.933 -6.746 1.00 75.94 102 GLU A CA 1
ATOM 782 C C . GLU A 1 102 ? -1.862 23.541 -5.435 1.00 75.94 102 GLU A C 1
ATOM 784 O O . GLU A 1 102 ? -0.755 24.062 -5.397 1.00 75.94 102 GLU A O 1
ATOM 789 N N . ILE A 1 103 ? -2.617 23.452 -4.334 1.00 77.50 103 ILE A N 1
ATOM 790 C CA . ILE A 1 103 ? -2.197 23.944 -3.008 1.00 77.50 103 ILE A CA 1
ATOM 791 C C . ILE A 1 103 ? -1.274 22.941 -2.289 1.00 77.50 103 ILE A C 1
ATOM 793 O O . ILE A 1 103 ? -0.565 23.313 -1.352 1.00 77.50 103 ILE A O 1
ATOM 797 N N . VAL A 1 104 ? -1.327 21.661 -2.671 1.00 70.19 104 VAL A N 1
ATOM 798 C CA . VAL A 1 104 ? -0.654 20.555 -1.968 1.00 70.19 104 VAL A CA 1
ATOM 799 C C . VAL A 1 104 ? 0.634 20.100 -2.679 1.00 70.19 104 VAL A C 1
ATOM 801 O O . VAL A 1 104 ? 1.452 19.437 -2.035 1.00 70.19 104 VAL A O 1
ATOM 804 N N . GLU A 1 105 ? 0.829 20.455 -3.957 1.00 54.88 105 GLU A N 1
ATOM 805 C CA . GLU A 1 105 ? 2.119 20.340 -4.677 1.00 54.88 105 GLU A CA 1
ATOM 806 C C . GLU A 1 105 ? 3.131 21.422 -4.263 1.00 54.88 105 GLU A C 1
ATOM 808 O O . GLU A 1 105 ? 4.328 21.063 -4.138 1.00 54.88 105 GLU A O 1
#

Sequence (105 aa):
MRLVLRLVLLLFLSLPGLGLAAFSAVNPRLASLSQDQPARKVLLLPPQMFVAEMSAGGVIQKQDDWTKQASENLLAAVESYARDSGRFEIMRMPRLSSEEAEIVE

Secondary structure (DSSP, 8-state):
-HHHHHHHHHHHHHGGGGS--------HHHHT--TTSPPEEEEEPPP----EEE-TT--EEE-HHHHHHHHHHHHHHHHHHHHHHSSEEEEEPPPPPHHHHHHH-

Foldseek 3Di:
DVVVVVVVVVVVVPPVVVPPPPDDDDDVVVVPDDLPDQAEEDEDDQDPDWDWDQDPVRDTGTDVVVRVVVSVVVSVVVVVVCVVSNRYDYDYDDDDDPVRVVVVD